Protein AF-A0A2D5H2T3-F1 (afdb_monomer_lite)

Sequence (133 aa):
MSFLDGFFIVIMSIAAIGVLIVLPFYLVACGGIMNYGLVPLQRCFDGITLRTSPQKGDVSLTYHTYRGVLVWVTQEEIAGYTTPQEARTLLKRLLKFNLTWGTLSYGLIFIPLLAIGNYFAQMRSIRIQSESK

Foldseek 3Di:
DDPVVVVVVVVVVVVVVCCVPVVVCCCPVVCVFVCFLVVLLVVLCVVFDFAADEDVQKAWDWAWAWAGAEADIDIDIDTGIGHLVSRLSSLVSRLVSQLPGVCRYPCNPVSNVRSVVSSVVRNVRSVVVNVVD

Secondary structure (DSSP, 8-state):
--HHHHHHHHHHHHHHHHHHHHHHHHHHHTSTTTTTTHHHHHGGGTT---BSS--TT-EEEEEEEEEEEBTEEEEEEEEEEE-HHHHHHHHHHHHHHIIIIITTBTTTTHHHHHHHHHHHHHHHHHHHHHH--

Radius of gyration: 21.97 Å; chains: 1; bounding box: 61×25×64 Å

pLDDT: mean 87.04, std 10.32, range [60.97, 97.56]

Structure (mmCIF, N/CA/C/O backbone):
data_AF-A0A2D5H2T3-F1
#
_entry.id   AF-A0A2D5H2T3-F1
#
loop_
_atom_site.group_PDB
_atom_site.id
_atom_site.type_symbol
_atom_site.label_atom_id
_atom_site.label_alt_id
_atom_site.label_comp_id
_atom_site.label_asym_id
_atom_site.label_entity_id
_atom_site.label_seq_id
_atom_site.pdbx_PDB_ins_code
_atom_site.Cartn_x
_atom_site.Cartn_y
_atom_site.Cartn_z
_atom_site.occupancy
_atom_site.B_iso_or_equiv
_atom_site.auth_seq_id
_atom_site.auth_comp_id
_atom_site.auth_asym_id
_atom_site.auth_atom_id
_atom_site.pdbx_PDB_model_num
ATOM 1 N N . MET A 1 1 ? 40.870 2.842 -37.122 1.00 60.97 1 MET A N 1
ATOM 2 C CA . MET A 1 1 ? 39.521 2.338 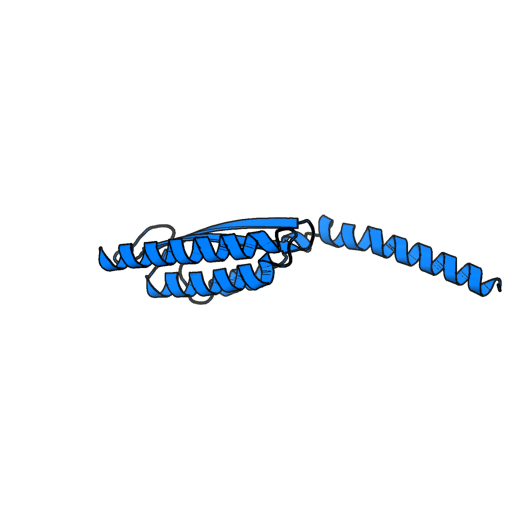-36.800 1.00 60.97 1 MET A CA 1
ATOM 3 C C . MET A 1 1 ? 39.060 1.523 -37.990 1.00 60.97 1 MET A C 1
ATOM 5 O O . MET A 1 1 ? 39.121 2.039 -39.102 1.00 60.97 1 MET A O 1
ATOM 9 N N . SER A 1 2 ? 38.768 0.239 -37.799 1.00 84.62 2 SER A N 1
ATOM 10 C CA . SER A 1 2 ? 38.405 -0.659 -38.895 1.00 84.62 2 SER A CA 1
ATOM 11 C C . SER A 1 2 ? 36.979 -0.366 -39.382 1.00 84.62 2 SER A C 1
ATOM 13 O O . SER A 1 2 ? 36.156 0.165 -38.635 1.00 84.62 2 SER A O 1
ATOM 15 N N . PHE A 1 3 ? 36.668 -0.710 -40.634 1.00 83.25 3 PHE A N 1
ATOM 16 C CA . PHE A 1 3 ? 35.303 -0.610 -41.169 1.00 83.25 3 PHE A CA 1
ATOM 17 C C . PHE A 1 3 ? 34.291 -1.396 -40.314 1.00 83.25 3 PHE A C 1
ATOM 19 O O . PHE A 1 3 ? 33.169 -0.939 -40.098 1.00 83.25 3 PHE A O 1
ATOM 26 N N . LEU A 1 4 ? 34.717 -2.540 -39.767 1.00 82.88 4 LEU A N 1
ATOM 27 C CA . LEU A 1 4 ? 33.908 -3.369 -38.875 1.00 82.88 4 LEU A CA 1
ATOM 28 C C . LEU A 1 4 ? 33.622 -2.665 -37.543 1.00 82.88 4 LEU A C 1
ATOM 30 O O . LEU A 1 4 ? 32.508 -2.780 -37.041 1.00 82.88 4 LEU A O 1
ATOM 34 N N . ASP A 1 5 ? 34.569 -1.879 -37.019 1.00 83.44 5 ASP A N 1
ATOM 35 C CA . ASP A 1 5 ? 34.386 -1.112 -35.778 1.00 83.44 5 ASP A CA 1
ATOM 36 C C . ASP A 1 5 ? 33.333 -0.012 -35.975 1.00 83.44 5 ASP A C 1
ATOM 38 O O . ASP A 1 5 ? 32.443 0.169 -35.146 1.00 83.44 5 ASP A O 1
ATOM 42 N N . GLY A 1 6 ? 33.403 0.701 -37.106 1.00 86.81 6 GLY A N 1
ATOM 43 C CA . GLY A 1 6 ? 32.426 1.733 -37.460 1.00 86.81 6 GLY A CA 1
ATOM 44 C C . GLY A 1 6 ? 31.023 1.160 -37.663 1.00 86.81 6 GLY A C 1
ATOM 45 O O . GLY A 1 6 ? 30.048 1.711 -37.153 1.00 86.81 6 GLY A O 1
ATOM 46 N N . PHE A 1 7 ? 30.923 0.015 -38.343 1.00 88.75 7 PHE A N 1
ATOM 47 C CA . PHE A 1 7 ? 29.660 -0.695 -38.542 1.00 88.75 7 PHE A CA 1
ATOM 48 C C . PHE A 1 7 ? 29.045 -1.171 -37.216 1.00 88.75 7 PHE A C 1
ATOM 50 O O . PHE A 1 7 ? 27.853 -0.968 -36.979 1.00 88.75 7 PHE A O 1
ATOM 57 N N . PHE A 1 8 ? 29.860 -1.727 -36.314 1.00 89.81 8 PHE A N 1
ATOM 58 C CA . PHE A 1 8 ? 29.413 -2.1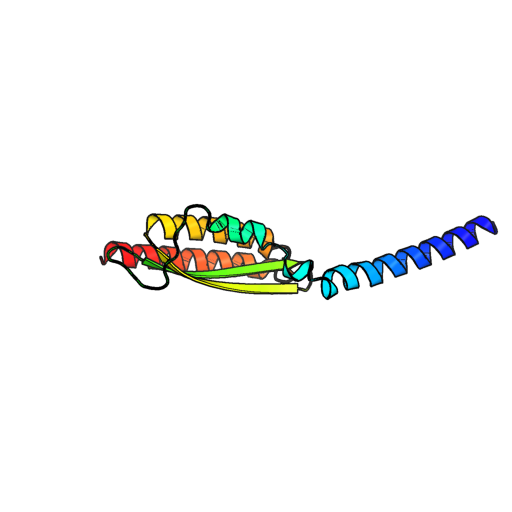45 -34.984 1.00 89.81 8 PHE A CA 1
ATOM 59 C C . PHE A 1 8 ? 28.885 -0.978 -34.149 1.00 89.81 8 PHE A C 1
ATOM 61 O O . PHE A 1 8 ? 27.839 -1.102 -33.513 1.00 89.81 8 PHE A O 1
ATOM 68 N N . ILE A 1 9 ? 29.572 0.167 -34.168 1.00 90.75 9 ILE A N 1
ATOM 69 C CA . ILE A 1 9 ? 29.147 1.359 -33.424 1.00 90.75 9 ILE A CA 1
ATOM 70 C C . ILE A 1 9 ? 27.776 1.835 -33.904 1.00 90.75 9 ILE A C 1
ATOM 72 O O . ILE A 1 9 ? 26.906 2.088 -33.075 1.00 90.75 9 ILE A O 1
ATOM 76 N N . VAL A 1 10 ? 27.547 1.892 -35.219 1.00 90.50 10 VAL A N 1
ATOM 77 C CA . VAL A 1 10 ? 26.256 2.319 -35.782 1.00 90.50 10 VAL A CA 1
ATOM 78 C C . VAL A 1 10 ? 25.123 1.386 -35.349 1.00 90.50 10 VAL A C 1
ATOM 80 O O . VAL A 1 10 ? 24.083 1.867 -34.897 1.00 90.50 10 VAL A O 1
ATOM 83 N N . ILE A 1 11 ? 25.326 0.065 -35.411 1.00 91.81 11 ILE A N 1
ATOM 84 C CA . ILE A 1 11 ? 24.326 -0.912 -34.948 1.00 91.81 11 ILE A CA 1
ATOM 85 C C . ILE A 1 11 ? 24.029 -0.725 -33.458 1.00 91.81 11 ILE A C 1
ATOM 87 O O . ILE A 1 11 ? 22.862 -0.667 -33.068 1.00 91.81 11 ILE A O 1
ATOM 91 N N . MET A 1 12 ? 25.062 -0.583 -32.625 1.00 91.06 12 MET A N 1
ATOM 92 C CA . MET A 1 12 ? 24.892 -0.401 -31.182 1.00 91.06 12 MET A CA 1
ATOM 93 C C . MET A 1 12 ? 24.208 0.925 -30.840 1.00 91.06 12 MET A C 1
ATOM 95 O O . MET A 1 12 ? 23.386 0.960 -29.927 1.00 91.06 12 MET A O 1
ATOM 99 N N . SER A 1 13 ? 24.479 2.004 -31.579 1.00 89.19 13 SER A N 1
ATOM 100 C CA . SER A 1 13 ? 23.787 3.287 -31.410 1.00 89.19 13 SER A CA 1
ATOM 101 C C . SER A 1 13 ? 22.303 3.189 -31.766 1.00 89.19 13 SER A C 1
ATOM 103 O O . SER A 1 13 ? 21.467 3.668 -31.004 1.00 89.19 13 SER A O 1
ATOM 105 N N . ILE A 1 14 ? 21.954 2.525 -32.872 1.00 90.12 14 ILE A N 1
ATOM 106 C CA . ILE A 1 14 ? 20.551 2.312 -33.266 1.00 90.12 14 ILE A CA 1
ATOM 107 C C . ILE A 1 14 ? 19.833 1.433 -32.238 1.00 90.12 14 ILE A C 1
ATOM 109 O O . ILE A 1 14 ? 18.724 1.762 -31.822 1.00 90.12 14 ILE A O 1
ATOM 113 N N . ALA A 1 15 ? 20.472 0.355 -31.777 1.00 86.62 15 ALA A N 1
ATOM 114 C CA . ALA A 1 15 ? 19.921 -0.509 -30.737 1.00 86.62 15 ALA A CA 1
ATOM 115 C C . ALA A 1 15 ? 19.718 0.249 -29.415 1.00 86.62 15 ALA A C 1
ATOM 117 O O . ALA A 1 15 ? 18.660 0.132 -28.801 1.00 86.62 15 ALA A O 1
ATOM 118 N N . ALA A 1 16 ? 20.684 1.074 -29.002 1.00 86.81 16 ALA A N 1
ATOM 119 C CA . ALA A 1 16 ? 20.580 1.892 -27.797 1.00 86.81 16 ALA A CA 1
ATOM 120 C C . ALA A 1 16 ? 19.430 2.904 -27.888 1.00 86.81 16 ALA A C 1
ATOM 122 O O . ALA A 1 16 ? 18.642 3.008 -26.953 1.00 86.81 16 ALA A O 1
ATOM 123 N N . ILE A 1 17 ? 19.281 3.601 -29.020 1.00 85.19 17 ILE A N 1
ATOM 124 C CA . ILE A 1 17 ? 18.160 4.525 -29.262 1.00 85.19 17 ILE A CA 1
ATOM 125 C C . ILE A 1 17 ? 16.830 3.763 -29.270 1.00 85.19 17 ILE A C 1
ATOM 127 O O . ILE A 1 17 ? 15.865 4.199 -28.644 1.00 85.19 17 ILE A O 1
ATOM 131 N N . GLY A 1 18 ? 16.788 2.599 -29.924 1.00 81.19 18 GLY A N 1
ATOM 132 C CA . GLY A 1 18 ? 15.627 1.715 -29.935 1.00 81.19 18 GLY A CA 1
ATOM 133 C C . GLY A 1 18 ? 15.207 1.321 -28.523 1.00 81.19 18 GLY A C 1
ATOM 134 O O . GLY A 1 18 ? 14.053 1.502 -28.162 1.00 81.19 18 GLY A O 1
ATOM 135 N N . VAL A 1 19 ? 16.139 0.881 -27.678 1.00 82.25 19 VAL A N 1
ATOM 136 C CA . VAL A 1 19 ? 15.855 0.569 -26.270 1.00 82.25 19 VAL A CA 1
ATOM 137 C C . VAL A 1 19 ? 15.403 1.817 -25.510 1.00 82.25 19 VAL A C 1
ATOM 139 O O . VAL A 1 19 ? 14.398 1.764 -24.811 1.00 82.25 19 VAL A O 1
ATOM 142 N N . LEU A 1 20 ? 16.079 2.953 -25.677 1.00 81.44 20 LEU A N 1
ATOM 143 C CA . LEU A 1 20 ? 15.760 4.195 -24.966 1.00 81.44 20 LEU A CA 1
ATOM 144 C C . LEU A 1 20 ? 14.411 4.810 -25.352 1.00 81.44 20 LEU A C 1
ATOM 146 O O . LEU A 1 20 ? 13.890 5.603 -24.578 1.00 81.44 20 LEU A O 1
ATOM 150 N N . ILE A 1 21 ? 13.835 4.466 -26.505 1.00 79.12 21 ILE A N 1
ATOM 151 C CA . ILE A 1 21 ? 12.537 4.996 -26.956 1.00 79.12 21 ILE A CA 1
ATOM 152 C C . ILE A 1 21 ? 11.438 3.938 -26.842 1.00 79.12 21 ILE A C 1
ATOM 154 O O . ILE A 1 21 ? 10.371 4.208 -26.291 1.00 79.12 21 ILE A O 1
ATOM 158 N N . VAL A 1 22 ? 11.696 2.717 -27.313 1.00 76.19 22 VAL A N 1
ATOM 159 C CA . VAL A 1 22 ? 10.716 1.625 -27.320 1.00 76.19 22 VAL A CA 1
ATOM 160 C C . VAL A 1 22 ? 10.457 1.116 -25.909 1.00 76.19 22 VAL A C 1
ATOM 162 O O . VAL A 1 22 ? 9.307 0.825 -25.595 1.00 76.19 22 VAL A O 1
ATOM 165 N N . LEU A 1 23 ? 11.466 1.045 -25.031 1.00 70.56 23 LEU A N 1
ATOM 166 C CA . LEU A 1 23 ? 11.261 0.569 -23.660 1.00 70.56 23 LEU A CA 1
ATOM 167 C C . LEU A 1 23 ? 10.385 1.539 -22.847 1.00 70.56 23 LEU A C 1
ATOM 169 O O . LEU A 1 23 ? 9.393 1.071 -22.289 1.00 70.56 23 LEU A O 1
ATOM 173 N N . PRO A 1 24 ? 10.638 2.867 -22.805 1.00 69.62 24 PRO A N 1
ATOM 174 C CA . PRO A 1 24 ? 9.721 3.789 -22.137 1.00 69.62 24 PRO A CA 1
ATOM 175 C C . PRO A 1 24 ? 8.346 3.820 -22.797 1.00 69.62 24 PRO A C 1
ATOM 177 O O . PRO A 1 24 ? 7.343 3.817 -22.088 1.00 69.62 24 PRO A O 1
ATOM 180 N N . PHE A 1 25 ? 8.281 3.792 -24.133 1.00 73.31 25 PHE A N 1
ATOM 181 C CA . PHE A 1 25 ? 7.005 3.763 -24.841 1.00 73.31 25 PHE A CA 1
ATOM 182 C C . PHE A 1 25 ? 6.197 2.513 -24.489 1.00 73.31 25 PHE A C 1
ATOM 184 O O . PHE A 1 25 ? 5.031 2.637 -24.155 1.00 73.31 25 PHE A O 1
ATOM 191 N N . TYR A 1 26 ? 6.799 1.324 -24.476 1.00 69.75 26 TYR A N 1
ATOM 192 C CA . TYR A 1 26 ? 6.133 0.086 -24.071 1.00 69.75 26 TYR A CA 1
ATOM 193 C C . TYR A 1 26 ? 5.687 0.128 -22.602 1.00 69.75 26 TYR A C 1
ATOM 195 O O . TYR A 1 26 ? 4.545 -0.202 -22.285 1.00 69.75 26 TYR A O 1
ATOM 203 N N . LEU A 1 27 ? 6.558 0.587 -21.698 1.00 67.31 27 LEU A N 1
ATOM 204 C CA . LEU A 1 27 ? 6.250 0.697 -20.269 1.00 67.31 27 LEU A CA 1
ATOM 205 C C . LEU A 1 27 ? 5.079 1.657 -19.989 1.00 67.31 27 LEU A C 1
ATOM 207 O O . LEU A 1 27 ? 4.273 1.387 -19.092 1.00 67.31 27 LEU A O 1
ATOM 211 N N . VAL A 1 28 ? 4.969 2.741 -20.763 1.00 67.44 28 VAL A N 1
ATOM 212 C CA . VAL A 1 28 ? 3.900 3.747 -20.661 1.00 67.44 28 VAL A CA 1
ATOM 213 C C . VAL A 1 28 ? 2.637 3.315 -21.420 1.00 67.44 28 VAL A C 1
ATOM 215 O O . VAL A 1 28 ? 1.560 3.272 -20.833 1.00 67.44 28 VAL A O 1
ATOM 218 N N . ALA A 1 29 ? 2.748 2.960 -22.702 1.00 63.28 29 ALA A N 1
ATOM 219 C CA . ALA A 1 29 ? 1.622 2.697 -23.602 1.00 63.28 29 ALA A CA 1
ATOM 220 C C . ALA A 1 29 ? 0.940 1.344 -23.359 1.00 63.28 29 ALA A C 1
ATOM 222 O O . ALA A 1 29 ? -0.271 1.236 -23.528 1.00 63.28 29 ALA A O 1
ATOM 223 N N . CYS A 1 30 ? 1.672 0.315 -22.918 1.00 63.03 30 CYS A N 1
ATOM 224 C CA . CYS A 1 30 ? 1.084 -0.990 -22.594 1.00 63.03 30 CYS A CA 1
ATOM 225 C C . CYS A 1 30 ? 0.626 -1.098 -21.127 1.00 63.03 30 CYS A C 1
ATOM 227 O O . CYS A 1 30 ? 0.321 -2.192 -20.656 1.00 63.03 30 CYS A O 1
ATOM 229 N N . GLY A 1 31 ? 0.587 0.013 -20.377 1.00 61.06 31 GLY A N 1
ATOM 230 C CA . GLY A 1 31 ? 0.054 0.052 -19.009 1.00 61.06 31 GLY A CA 1
ATOM 231 C C . GLY A 1 31 ? 0.902 -0.686 -17.964 1.00 61.06 31 GLY A C 1
ATOM 232 O O . GLY A 1 31 ? 0.461 -0.857 -16.827 1.00 61.06 31 GLY A O 1
ATOM 233 N N . GLY A 1 32 ? 2.125 -1.107 -18.306 1.00 66.31 32 GLY A N 1
ATOM 234 C CA . GLY A 1 32 ? 3.032 -1.800 -17.383 1.00 66.31 32 GLY A CA 1
ATOM 235 C C . GLY A 1 32 ? 3.333 -0.969 -16.132 1.00 66.31 32 GLY A C 1
ATOM 236 O O . GLY A 1 32 ? 3.293 -1.485 -15.016 1.00 66.31 32 GLY A O 1
ATOM 237 N N . ILE A 1 33 ? 3.525 0.342 -16.307 1.00 66.44 33 ILE A N 1
ATOM 238 C CA . ILE A 1 33 ? 3.692 1.303 -15.207 1.00 66.44 33 ILE A CA 1
ATOM 239 C C . ILE A 1 33 ? 2.401 1.460 -14.388 1.00 66.44 33 ILE A C 1
ATOM 241 O O . ILE A 1 33 ? 2.453 1.517 -13.161 1.00 66.44 33 ILE A O 1
ATOM 245 N N . MET A 1 34 ? 1.232 1.465 -15.038 1.00 67.88 34 MET A N 1
ATOM 246 C CA . MET A 1 34 ? -0.064 1.607 -14.361 1.00 67.88 34 MET A CA 1
ATOM 247 C C . MET A 1 34 ? -0.445 0.392 -13.513 1.00 67.88 34 MET A C 1
ATOM 249 O O . MET A 1 34 ? -1.203 0.528 -12.554 1.00 67.88 34 MET A O 1
ATOM 253 N N . ASN A 1 35 ? 0.085 -0.789 -13.829 1.00 73.69 35 ASN A N 1
ATOM 254 C CA . ASN A 1 35 ? -0.155 -2.020 -13.075 1.00 73.69 35 ASN A CA 1
ATOM 255 C C . ASN A 1 35 ? 0.911 -2.284 -11.999 1.00 73.69 35 ASN A C 1
ATOM 257 O O . ASN A 1 35 ? 0.790 -3.223 -11.208 1.00 73.69 35 ASN A O 1
ATOM 261 N N . TYR A 1 36 ? 1.942 -1.440 -11.929 1.00 81.00 36 TYR A N 1
ATOM 262 C CA . TYR A 1 36 ? 3.035 -1.597 -10.983 1.00 81.00 36 TYR A CA 1
ATOM 263 C C . TYR A 1 36 ? 2.538 -1.523 -9.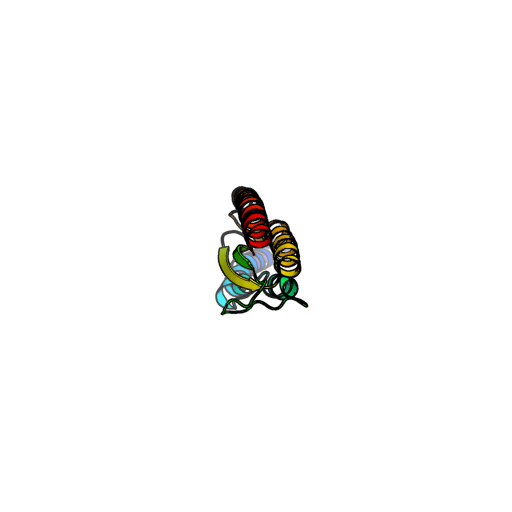533 1.00 81.00 36 TYR A C 1
ATOM 265 O O . TYR A 1 36 ? 1.825 -0.596 -9.140 1.00 81.00 36 TYR A O 1
ATOM 273 N N . GLY A 1 37 ? 2.886 -2.529 -8.731 1.00 84.19 37 GLY A N 1
ATOM 274 C CA . GLY A 1 37 ? 2.462 -2.621 -7.335 1.00 84.19 37 GLY A CA 1
ATOM 275 C C . GLY A 1 37 ? 1.005 -3.053 -7.107 1.00 84.19 37 GLY A C 1
ATOM 276 O O . GLY A 1 37 ? 0.630 -3.207 -5.950 1.00 84.19 37 GLY A O 1
ATOM 277 N N . LEU A 1 38 ? 0.194 -3.329 -8.142 1.00 88.38 38 LEU A N 1
ATOM 278 C CA . LEU A 1 38 ? -1.199 -3.776 -7.947 1.00 88.38 38 LEU A CA 1
ATOM 279 C C . LEU A 1 38 ? -1.310 -5.104 -7.202 1.00 88.38 38 LEU A C 1
ATOM 281 O O . LEU A 1 38 ? -2.037 -5.202 -6.221 1.00 88.38 38 LEU A O 1
ATOM 285 N N . VAL A 1 39 ? -0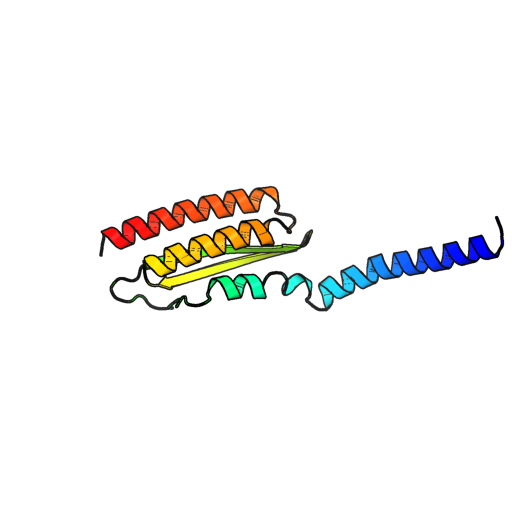.576 -6.127 -7.643 1.00 91.19 39 VAL A N 1
ATOM 286 C CA . VAL A 1 39 ? -0.634 -7.455 -7.013 1.00 91.19 39 VAL A CA 1
ATOM 287 C C . VAL A 1 39 ? -0.175 -7.399 -5.543 1.00 91.19 39 VAL A C 1
ATOM 289 O O . VAL A 1 39 ? -0.876 -7.923 -4.678 1.00 91.19 39 VAL A O 1
ATOM 292 N N . PRO A 1 40 ? 0.952 -6.742 -5.196 1.00 92.00 40 PRO A N 1
ATOM 293 C CA . PRO A 1 40 ? 1.320 -6.530 -3.796 1.00 92.00 40 PRO A CA 1
ATOM 294 C C . PRO A 1 40 ? 0.292 -5.724 -2.984 1.00 92.00 40 PRO A C 1
ATOM 296 O O . PRO A 1 40 ? 0.115 -6.015 -1.800 1.00 92.00 40 PRO A O 1
ATOM 299 N N . LEU A 1 41 ? -0.387 -4.743 -3.591 1.00 93.75 41 LEU A N 1
ATOM 300 C CA . LEU A 1 41 ? -1.460 -3.993 -2.934 1.00 93.75 41 LEU A CA 1
ATOM 301 C C . LEU A 1 41 ? -2.649 -4.905 -2.621 1.00 93.75 41 LEU A C 1
ATOM 303 O O . LEU A 1 41 ? -3.098 -4.943 -1.480 1.00 93.75 41 LEU A O 1
ATOM 307 N N . GLN A 1 42 ? -3.100 -5.705 -3.588 1.00 94.12 42 GLN A N 1
ATOM 308 C CA . GLN A 1 42 ? -4.186 -6.672 -3.403 1.00 94.12 42 GLN A CA 1
ATOM 309 C C . GLN A 1 42 ? -3.879 -7.657 -2.268 1.00 94.12 42 GLN A C 1
ATOM 311 O O . GLN A 1 42 ? -4.718 -7.861 -1.396 1.00 94.12 42 GLN A O 1
ATOM 316 N N . ARG A 1 43 ? -2.637 -8.154 -2.187 1.00 95.25 43 ARG A N 1
ATOM 317 C CA . ARG A 1 43 ? -2.184 -9.040 -1.097 1.00 95.25 43 ARG A CA 1
ATOM 318 C C . ARG A 1 43 ? -2.270 -8.417 0.298 1.00 95.25 43 ARG A C 1
ATOM 320 O O . ARG A 1 43 ? -2.275 -9.129 1.301 1.00 95.25 43 ARG A O 1
ATOM 327 N N . CYS A 1 44 ? -2.332 -7.089 0.415 1.00 96.50 44 CYS A N 1
ATOM 328 C CA . CYS A 1 44 ? -2.529 -6.451 1.717 1.00 96.50 44 CYS A CA 1
ATOM 329 C C . CYS A 1 44 ? -3.899 -6.802 2.319 1.00 96.50 44 CYS A C 1
ATOM 3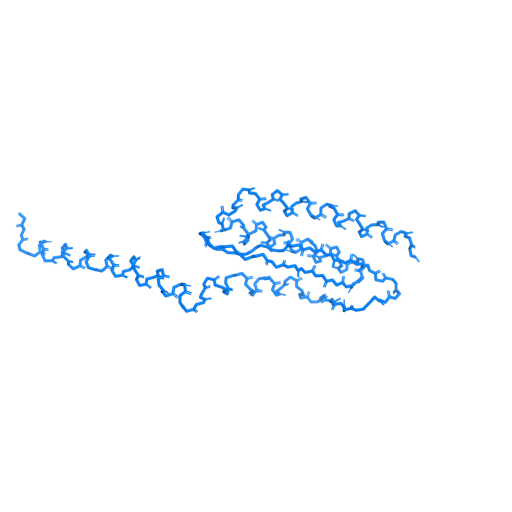31 O O . CYS A 1 44 ? -4.012 -6.889 3.545 1.00 96.50 44 CYS A O 1
ATOM 333 N N . PHE A 1 45 ? -4.892 -7.070 1.468 1.00 96.69 45 PHE A N 1
ATOM 334 C CA . PHE A 1 45 ? -6.265 -7.404 1.841 1.00 96.69 45 PHE A CA 1
ATOM 335 C C . PHE A 1 45 ? -6.492 -8.903 2.074 1.00 96.69 45 PHE A C 1
ATOM 337 O O . PHE A 1 45 ? -7.588 -9.289 2.467 1.00 96.69 45 PHE A O 1
ATOM 344 N N . ASP A 1 46 ? -5.476 -9.753 1.895 1.00 96.31 46 ASP A N 1
ATOM 345 C CA . ASP A 1 46 ? -5.620 -11.201 2.071 1.00 96.31 46 ASP A CA 1
ATOM 346 C C . ASP A 1 46 ? -6.109 -11.541 3.489 1.00 96.31 46 ASP A C 1
ATOM 348 O O . ASP A 1 46 ? -5.428 -11.269 4.488 1.00 96.31 46 ASP A O 1
ATOM 352 N N . GLY A 1 47 ? -7.301 -12.139 3.574 1.00 95.00 47 GLY A N 1
ATOM 353 C CA . GLY A 1 47 ? -7.954 -12.485 4.839 1.00 95.00 47 GLY A CA 1
ATOM 354 C C . GLY A 1 47 ? -8.532 -11.294 5.612 1.00 95.00 47 GLY A C 1
ATOM 355 O O . GLY A 1 47 ? -8.730 -11.416 6.817 1.00 95.00 47 GLY A O 1
ATOM 356 N N . ILE A 1 48 ? -8.765 -10.151 4.957 1.00 95.62 48 ILE A N 1
ATOM 357 C CA . ILE A 1 48 ? -9.347 -8.944 5.557 1.00 95.62 48 ILE A CA 1
ATOM 358 C C . ILE A 1 48 ? -10.624 -8.573 4.812 1.00 95.62 48 ILE A C 1
ATOM 360 O O . ILE A 1 48 ? -10.608 -8.375 3.597 1.00 95.62 48 ILE A O 1
ATOM 364 N N . THR A 1 49 ? -11.726 -8.418 5.544 1.00 94.62 49 THR A N 1
ATOM 365 C CA . THR A 1 49 ? -12.996 -7.984 4.946 1.00 94.62 49 THR A CA 1
ATOM 366 C C . THR A 1 49 ? -13.202 -6.489 5.162 1.00 94.62 49 THR A C 1
ATOM 368 O O . THR A 1 49 ? -13.494 -6.056 6.279 1.00 94.62 49 THR A O 1
ATOM 371 N N . LEU A 1 50 ? -13.083 -5.698 4.089 1.00 94.44 50 LEU A N 1
ATOM 372 C CA . LEU A 1 50 ? -13.467 -4.285 4.086 1.00 94.44 50 LEU A CA 1
ATOM 373 C C . LEU A 1 50 ? -14.932 -4.142 3.670 1.00 94.44 50 LEU A C 1
ATOM 375 O O . LEU A 1 50 ? -15.325 -4.569 2.587 1.00 94.44 50 LEU A O 1
ATOM 379 N N . ARG A 1 51 ? -15.743 -3.534 4.530 1.00 93.69 51 ARG A N 1
ATOM 380 C CA . ARG A 1 51 ? -17.183 -3.355 4.321 1.00 93.69 51 ARG A CA 1
ATOM 381 C C . ARG A 1 51 ? -17.478 -1.917 3.920 1.00 93.69 51 ARG A C 1
ATOM 383 O O . ARG A 1 51 ? -16.839 -0.990 4.411 1.00 93.69 51 ARG A O 1
ATOM 390 N N . THR A 1 52 ? -18.492 -1.728 3.081 1.00 93.56 52 THR A N 1
ATOM 391 C CA . THR A 1 52 ? -18.976 -0.396 2.675 1.00 93.56 52 THR A CA 1
ATOM 392 C C . THR A 1 52 ? -19.903 0.232 3.718 1.00 93.56 52 THR A C 1
ATOM 394 O O . THR A 1 52 ? -20.071 1.445 3.746 1.00 93.56 52 THR A O 1
ATOM 397 N N . SER A 1 53 ? -20.495 -0.577 4.600 1.00 93.94 53 SER A N 1
ATOM 398 C CA . SER A 1 53 ? -21.392 -0.112 5.662 1.00 93.94 53 SER A CA 1
ATOM 399 C C . SER A 1 53 ? -20.924 -0.616 7.030 1.00 93.94 53 SER A C 1
ATOM 401 O O . SER A 1 53 ? -20.479 -1.765 7.123 1.00 93.94 53 SER A O 1
ATOM 403 N N . PRO A 1 54 ? -21.024 0.209 8.087 1.00 92.81 54 PRO A N 1
ATOM 404 C CA . PRO A 1 54 ? -20.542 -0.150 9.414 1.00 92.81 54 PRO A CA 1
ATOM 405 C C . PRO A 1 54 ? -21.432 -1.208 10.071 1.00 92.81 54 PRO A C 1
ATOM 407 O O . PRO A 1 54 ? -22.658 -1.099 10.051 1.00 92.81 54 PRO A O 1
ATOM 410 N N . GLN A 1 55 ? -20.821 -2.192 10.732 1.00 93.38 55 GLN A N 1
ATOM 411 C CA . GLN A 1 55 ? -21.505 -3.087 11.663 1.00 93.38 55 GLN A CA 1
ATOM 412 C C . GLN A 1 55 ? -21.135 -2.796 13.121 1.00 93.38 55 GLN A C 1
ATOM 414 O O . GLN A 1 55 ? -20.236 -2.006 13.441 1.00 93.38 55 GLN A O 1
ATOM 419 N N . LYS A 1 56 ? -21.878 -3.413 14.047 1.00 91.31 56 LYS A N 1
ATOM 420 C CA . LYS A 1 56 ? -21.608 -3.289 15.482 1.00 91.31 56 LYS A CA 1
ATOM 421 C C . LYS A 1 56 ? -20.199 -3.813 15.779 1.00 91.31 56 LYS A C 1
ATOM 423 O O . LYS A 1 56 ? -19.875 -4.938 15.425 1.00 91.31 56 LYS A O 1
ATOM 428 N N . GLY A 1 57 ? -19.386 -2.991 16.440 1.00 90.69 57 GLY A N 1
ATOM 429 C CA . GLY A 1 57 ? -17.988 -3.308 16.752 1.00 90.69 57 GLY A CA 1
ATOM 430 C C . GLY A 1 57 ? -16.969 -2.956 15.659 1.00 90.69 57 GLY A C 1
ATOM 431 O O . GLY A 1 57 ? -15.776 -2.967 15.951 1.00 90.69 57 GLY A O 1
ATOM 432 N N . ASP A 1 58 ? -17.395 -2.576 14.449 1.00 95.69 58 ASP A N 1
ATOM 433 C CA . ASP A 1 58 ? -16.461 -2.172 13.388 1.00 95.69 58 ASP A CA 1
ATOM 434 C C . ASP A 1 58 ? -15.813 -0.813 13.676 1.00 95.69 58 ASP A C 1
ATOM 436 O O . ASP A 1 58 ? -16.370 0.032 14.375 1.00 95.69 58 ASP A O 1
ATOM 440 N N . VAL A 1 59 ? -14.666 -0.548 13.070 1.00 96.12 59 VAL A N 1
ATOM 441 C CA . VAL A 1 59 ? -14.020 0.766 13.039 1.00 96.12 59 VAL A CA 1
ATOM 442 C C . VAL A 1 59 ? -13.917 1.255 11.602 1.00 96.12 59 VAL A C 1
ATOM 444 O O . VAL A 1 59 ? -13.785 0.462 10.670 1.00 96.12 59 VAL A O 1
ATOM 447 N N . SER A 1 60 ? -13.967 2.571 11.429 1.00 96.31 60 SER A N 1
ATOM 448 C CA . SER A 1 60 ? -13.704 3.224 10.152 1.00 96.31 60 SER A CA 1
ATOM 449 C C . SER A 1 60 ? -12.201 3.280 9.903 1.00 96.31 60 SER A C 1
ATOM 451 O O . SER A 1 60 ? -11.428 3.751 10.747 1.00 96.31 60 SER A O 1
ATOM 453 N N . LEU A 1 61 ? -11.796 2.837 8.720 1.00 95.88 61 LEU A N 1
ATOM 454 C CA . LEU A 1 61 ? -10.442 2.911 8.204 1.00 95.88 61 LEU A CA 1
ATOM 455 C C . LEU A 1 61 ? -10.430 3.791 6.956 1.00 95.88 61 LEU A C 1
ATOM 457 O O . LEU A 1 61 ? -11.170 3.510 6.022 1.00 95.88 61 LEU A O 1
ATOM 461 N N . THR A 1 62 ? -9.544 4.785 6.926 1.00 96.12 62 THR A N 1
ATOM 462 C CA . THR A 1 62 ? -9.195 5.533 5.713 1.00 96.12 62 THR A CA 1
ATOM 463 C C . THR A 1 62 ? -7.677 5.633 5.639 1.00 96.12 62 THR A C 1
ATOM 465 O O . THR A 1 62 ? -7.031 6.014 6.617 1.00 96.12 62 THR A O 1
ATOM 468 N N . TYR A 1 63 ? -7.082 5.232 4.519 1.00 96.12 63 TYR A N 1
ATOM 469 C CA . TYR A 1 63 ? -5.634 5.251 4.339 1.00 96.12 63 TYR A CA 1
ATOM 470 C C . TYR A 1 63 ? -5.253 5.443 2.873 1.00 96.12 63 TYR A C 1
ATOM 472 O O . TYR A 1 63 ? -5.799 4.783 1.995 1.00 96.12 63 TYR A O 1
ATOM 480 N N . HIS A 1 64 ? -4.277 6.309 2.608 1.00 94.38 64 HIS A N 1
ATOM 481 C CA . HIS A 1 64 ? -3.780 6.536 1.252 1.00 94.38 64 HIS A CA 1
ATOM 482 C C . HIS A 1 64 ? -2.583 5.641 0.946 1.00 94.38 64 HIS A C 1
ATOM 484 O O . HIS A 1 64 ? -1.613 5.572 1.710 1.00 94.38 64 HIS A O 1
ATOM 490 N N . THR A 1 65 ? -2.645 4.982 -0.203 1.00 92.69 65 THR A N 1
ATOM 491 C CA . THR A 1 65 ? -1.557 4.182 -0.753 1.00 92.69 65 THR A CA 1
ATOM 492 C C . THR A 1 65 ? -0.926 4.884 -1.940 1.00 92.69 65 THR A C 1
ATOM 494 O O . THR A 1 65 ? -1.587 5.629 -2.662 1.00 92.69 65 THR A O 1
ATOM 497 N N . TYR A 1 66 ? 0.370 4.659 -2.116 1.00 89.31 66 TYR A N 1
ATOM 498 C CA . TYR A 1 66 ? 1.164 5.262 -3.175 1.00 89.31 66 TYR A CA 1
ATOM 499 C C . TYR A 1 66 ? 1.921 4.159 -3.900 1.00 89.31 66 TYR A C 1
ATOM 501 O O . TYR A 1 66 ? 2.627 3.366 -3.272 1.00 89.31 66 TYR A O 1
ATOM 509 N N . ARG A 1 67 ? 1.787 4.109 -5.223 1.00 87.12 67 ARG A N 1
ATOM 510 C CA . ARG A 1 67 ? 2.501 3.158 -6.080 1.00 87.12 67 ARG A CA 1
ATOM 511 C C . ARG A 1 67 ? 2.953 3.834 -7.358 1.00 87.12 67 ARG A C 1
ATOM 513 O O . ARG A 1 67 ? 2.256 4.694 -7.883 1.00 87.12 67 ARG A O 1
ATOM 520 N N . GLY A 1 68 ? 4.108 3.447 -7.870 1.00 79.06 68 GLY A N 1
ATOM 521 C CA . GLY A 1 68 ? 4.626 4.035 -9.094 1.00 79.06 68 GLY A CA 1
ATOM 522 C C . GLY A 1 68 ? 6.098 3.732 -9.301 1.00 79.06 68 GLY A C 1
ATOM 523 O O . GLY A 1 68 ? 6.727 3.080 -8.470 1.00 79.06 68 GLY A O 1
ATOM 524 N N . VAL A 1 69 ? 6.631 4.193 -10.425 1.00 77.50 69 VAL A N 1
ATOM 525 C CA . VAL A 1 69 ? 8.025 3.982 -10.813 1.00 77.50 69 VAL A CA 1
ATOM 526 C C . VAL A 1 69 ? 8.537 5.217 -11.540 1.00 77.50 69 VAL A C 1
ATOM 528 O O . VAL A 1 69 ? 7.845 5.764 -12.404 1.00 77.50 69 VAL A O 1
ATOM 531 N N . LEU A 1 70 ? 9.746 5.664 -11.184 1.00 74.69 70 LEU A N 1
ATOM 532 C CA . LEU A 1 70 ? 10.331 6.905 -11.709 1.00 74.69 70 LEU A CA 1
ATOM 533 C C . LEU A 1 70 ? 9.313 8.053 -11.586 1.00 74.69 70 LEU A C 1
ATOM 535 O O . LEU A 1 70 ? 8.691 8.192 -10.543 1.00 74.69 70 LEU A O 1
ATOM 539 N N . VAL A 1 71 ? 9.097 8.846 -12.636 1.00 71.25 71 VAL A N 1
ATOM 540 C CA . VAL A 1 71 ? 8.215 10.030 -12.644 1.00 71.25 71 VAL A CA 1
ATOM 541 C C . VAL A 1 71 ? 6.724 9.739 -12.444 1.00 71.25 71 VAL A C 1
ATOM 543 O O . VAL A 1 71 ? 5.955 10.671 -12.229 1.00 71.25 71 VAL A O 1
ATOM 546 N N . TRP A 1 72 ? 6.295 8.476 -12.503 1.00 75.00 72 TRP A N 1
ATOM 547 C CA . TRP A 1 72 ? 4.888 8.124 -12.353 1.00 75.00 72 TRP A CA 1
ATOM 548 C C . TRP A 1 72 ? 4.553 7.780 -10.905 1.00 75.00 72 TRP A C 1
ATOM 550 O O . TRP A 1 72 ? 5.187 6.910 -10.308 1.00 75.00 72 TRP A O 1
ATOM 560 N N . VAL A 1 73 ? 3.514 8.417 -10.365 1.00 81.38 73 VAL A N 1
ATOM 561 C CA . VAL A 1 73 ? 2.955 8.137 -9.038 1.00 81.38 73 VAL A CA 1
ATOM 562 C C . VAL A 1 73 ? 1.444 8.003 -9.181 1.00 81.38 73 VAL A C 1
ATOM 564 O O . VAL A 1 73 ? 0.786 8.842 -9.788 1.00 81.38 73 VAL A O 1
ATOM 567 N N . THR A 1 74 ? 0.880 6.955 -8.603 1.00 86.06 74 THR A N 1
ATOM 568 C CA . THR A 1 74 ? -0.557 6.755 -8.445 1.00 86.06 74 THR A CA 1
ATOM 569 C C . THR A 1 74 ? -0.870 6.741 -6.959 1.00 86.06 74 THR A C 1
ATOM 571 O O . THR A 1 74 ? -0.278 5.969 -6.202 1.00 86.06 74 THR A O 1
ATOM 574 N N . GLN A 1 75 ? -1.787 7.616 -6.558 1.00 89.31 75 GLN A N 1
ATOM 575 C CA . GLN A 1 75 ? -2.339 7.661 -5.214 1.00 89.31 75 GLN A CA 1
ATOM 576 C C . GLN A 1 75 ? -3.729 7.028 -5.233 1.00 89.31 75 GLN A C 1
ATOM 578 O O . GLN A 1 75 ? -4.550 7.363 -6.084 1.00 89.31 75 GLN A O 1
ATOM 583 N N . GLU A 1 76 ? -3.993 6.140 -4.282 1.00 91.50 76 GLU A N 1
ATOM 584 C CA . GLU A 1 76 ? -5.280 5.462 -4.135 1.00 91.50 76 GLU A CA 1
ATOM 585 C C . GLU A 1 76 ? -5.734 5.528 -2.675 1.00 91.50 76 GLU A C 1
ATOM 587 O O . GLU A 1 76 ? -4.955 5.260 -1.756 1.00 91.50 76 GLU A O 1
ATOM 592 N N . GLU A 1 77 ? -6.986 5.924 -2.450 1.00 95.00 77 GLU A N 1
ATOM 593 C CA . GLU A 1 77 ? -7.596 5.943 -1.123 1.00 95.00 77 GLU A CA 1
ATOM 594 C C . GLU A 1 77 ? -8.275 4.607 -0.830 1.00 95.00 77 GLU A C 1
ATOM 596 O O . GLU A 1 77 ? -9.151 4.159 -1.564 1.00 95.00 77 GLU A O 1
ATOM 601 N N . ILE A 1 78 ? -7.888 3.995 0.284 1.00 95.38 78 ILE A N 1
ATOM 602 C CA . ILE A 1 78 ? -8.525 2.806 0.833 1.00 95.38 78 ILE A CA 1
ATOM 603 C C . ILE A 1 78 ? -9.405 3.247 1.993 1.00 95.38 78 ILE A C 1
ATOM 605 O O . ILE A 1 78 ? -8.890 3.619 3.050 1.00 95.38 78 ILE A O 1
ATOM 609 N N . ALA A 1 79 ? -10.720 3.184 1.802 1.00 95.88 79 ALA A N 1
ATOM 610 C CA . ALA A 1 79 ? -11.707 3.544 2.810 1.00 95.88 79 ALA A CA 1
ATOM 611 C C . ALA A 1 79 ? -12.721 2.413 3.031 1.00 95.88 79 ALA A C 1
ATOM 613 O O . ALA A 1 79 ? -13.176 1.778 2.079 1.00 95.88 79 ALA A O 1
ATOM 614 N N . GLY A 1 80 ? -13.089 2.159 4.286 1.00 96.50 80 GLY A N 1
ATOM 615 C CA . GLY A 1 80 ? -14.124 1.186 4.631 1.00 96.50 80 GLY A CA 1
ATOM 616 C C . GLY A 1 80 ? -14.212 0.882 6.122 1.00 96.50 80 GLY A C 1
ATOM 617 O O . GLY A 1 80 ? -13.540 1.501 6.948 1.00 96.50 80 GLY A O 1
ATOM 618 N N . TYR A 1 81 ? -15.043 -0.098 6.461 1.00 97.12 81 TYR A N 1
ATOM 619 C CA . TYR A 1 81 ? -15.297 -0.534 7.833 1.00 97.12 81 TYR A CA 1
ATOM 620 C C . TYR A 1 81 ? -14.854 -1.979 8.032 1.00 97.12 81 TYR A C 1
ATOM 622 O O . TYR A 1 81 ? -15.059 -2.827 7.163 1.00 97.12 81 TYR A O 1
ATOM 630 N N . THR A 1 82 ? -14.226 -2.272 9.164 1.00 96.88 82 THR A N 1
ATOM 631 C CA . THR A 1 82 ? -13.759 -3.626 9.491 1.00 96.88 82 THR A CA 1
ATOM 632 C C . THR A 1 82 ? -13.532 -3.761 10.998 1.00 96.88 82 THR A C 1
ATOM 634 O O . THR A 1 82 ? -13.640 -2.772 11.727 1.00 96.88 82 THR A O 1
ATOM 637 N N . THR A 1 83 ? -13.205 -4.952 11.495 1.00 96.44 83 THR A N 1
ATOM 638 C CA . THR A 1 83 ? -12.919 -5.131 12.926 1.00 96.44 83 THR A CA 1
ATOM 639 C C . THR A 1 83 ? -11.648 -4.368 13.339 1.00 96.44 83 THR A C 1
ATOM 641 O O . THR A 1 83 ? -10.743 -4.172 12.521 1.00 96.44 83 THR A O 1
ATOM 644 N N . PRO A 1 84 ? -11.497 -3.942 14.609 1.00 96.12 84 PRO A N 1
ATOM 645 C CA . PRO A 1 84 ? -10.292 -3.242 15.063 1.00 96.12 84 PRO A CA 1
ATOM 646 C C . PRO A 1 84 ? -8.992 -4.012 14.780 1.00 96.12 84 PRO A C 1
ATOM 648 O O . PRO A 1 84 ? -7.965 -3.415 14.454 1.00 96.12 84 PRO A O 1
ATOM 651 N N . GLN A 1 85 ? -9.022 -5.339 14.906 1.00 96.12 85 GLN A N 1
ATOM 652 C CA . GLN A 1 85 ? -7.880 -6.221 14.678 1.00 96.12 85 GLN A CA 1
ATOM 653 C C . GLN A 1 85 ? -7.507 -6.277 13.192 1.00 96.12 85 GLN A C 1
ATOM 655 O O . GLN A 1 85 ? -6.329 -6.120 12.850 1.00 96.12 85 GLN A O 1
ATOM 660 N N . GLU A 1 86 ? -8.495 -6.438 12.309 1.00 97.00 86 GLU A N 1
ATOM 661 C CA . GLU A 1 86 ? -8.302 -6.393 10.858 1.00 97.00 86 GLU A CA 1
ATOM 662 C C . GLU A 1 86 ? -7.798 -5.019 10.408 1.00 97.00 86 GLU A C 1
ATOM 664 O O . GLU A 1 86 ? -6.805 -4.948 9.686 1.00 97.00 86 GLU A O 1
ATOM 669 N N . ALA A 1 87 ? -8.380 -3.925 10.910 1.00 96.75 87 ALA A N 1
ATOM 670 C CA . ALA A 1 87 ? -7.978 -2.561 10.561 1.00 96.75 87 ALA A CA 1
ATOM 671 C C . ALA A 1 87 ? -6.506 -2.288 10.907 1.00 96.75 87 ALA A C 1
ATOM 673 O O . ALA A 1 87 ? -5.748 -1.756 10.094 1.00 96.75 87 ALA A O 1
ATOM 674 N N . ARG A 1 88 ? -6.065 -2.701 12.104 1.00 96.94 88 ARG A N 1
ATOM 675 C CA . ARG A 1 88 ? -4.661 -2.577 12.537 1.00 96.94 88 ARG A CA 1
ATOM 676 C C . ARG A 1 88 ? -3.722 -3.415 11.674 1.00 96.94 88 ARG A C 1
ATOM 678 O O . ARG A 1 88 ? -2.607 -2.984 11.379 1.00 96.94 88 ARG A O 1
ATOM 685 N N . THR A 1 89 ? -4.159 -4.611 11.291 1.00 97.56 89 THR A N 1
ATOM 686 C CA . THR A 1 89 ? -3.385 -5.524 10.443 1.00 97.56 89 THR A CA 1
ATOM 687 C C . THR A 1 89 ? -3.239 -4.956 9.038 1.00 97.56 89 THR A C 1
ATOM 689 O O . THR A 1 89 ? -2.121 -4.884 8.524 1.00 97.56 89 THR A O 1
ATOM 692 N N . LEU A 1 90 ? -4.337 -4.472 8.455 1.00 97.25 90 LEU A N 1
ATOM 693 C CA . LEU A 1 90 ? -4.349 -3.832 7.149 1.00 97.25 90 LEU A CA 1
ATOM 694 C C . LEU A 1 90 ? -3.448 -2.598 7.140 1.00 97.25 90 LEU A C 1
ATOM 696 O O . LEU A 1 90 ? -2.577 -2.501 6.285 1.00 97.25 90 LEU A O 1
ATOM 700 N N . LEU A 1 91 ? -3.556 -1.713 8.135 1.00 97.06 91 LEU A N 1
ATOM 701 C CA . LEU A 1 91 ? -2.700 -0.525 8.235 1.00 97.06 91 LEU A CA 1
ATOM 702 C C . LEU A 1 91 ? -1.208 -0.847 8.230 1.00 97.06 91 LEU A C 1
ATOM 704 O O . LEU A 1 91 ? -0.438 -0.172 7.553 1.00 97.06 91 LEU A O 1
ATOM 708 N N . LYS A 1 92 ? -0.782 -1.883 8.960 1.00 97.06 92 LYS A N 1
ATOM 709 C CA . LYS A 1 92 ? 0.626 -2.309 8.960 1.00 97.06 92 LYS A CA 1
ATOM 710 C C . LYS A 1 92 ? 1.064 -2.806 7.583 1.00 97.06 92 LYS A C 1
ATOM 712 O O . LYS A 1 92 ? 2.173 -2.497 7.146 1.00 97.06 92 LYS A O 1
ATOM 717 N N . ARG A 1 93 ? 0.203 -3.564 6.897 1.00 97.38 93 ARG A N 1
ATOM 718 C CA . ARG A 1 93 ? 0.469 -4.072 5.544 1.00 97.38 93 ARG A CA 1
ATOM 719 C C . ARG A 1 93 ? 0.537 -2.932 4.526 1.00 97.38 93 ARG A C 1
ATOM 721 O O . ARG A 1 93 ? 1.501 -2.878 3.771 1.00 97.38 93 ARG A O 1
ATOM 728 N N . LEU A 1 94 ? -0.401 -1.986 4.577 1.00 96.19 94 LEU A N 1
ATOM 729 C CA . LEU A 1 94 ? -0.430 -0.808 3.705 1.00 96.19 94 LEU A CA 1
ATOM 730 C C . LEU A 1 94 ? 0.749 0.142 3.964 1.00 96.19 94 LEU A C 1
ATOM 732 O O . LEU A 1 94 ? 1.325 0.672 3.017 1.00 96.19 94 LEU A O 1
ATOM 736 N N . LEU A 1 95 ? 1.179 0.308 5.220 1.00 96.00 95 LEU A N 1
ATOM 737 C CA . LEU A 1 95 ? 2.400 1.053 5.533 1.00 96.00 95 LEU A CA 1
ATOM 738 C C . LEU A 1 95 ? 3.624 0.378 4.906 1.00 96.00 95 LEU A C 1
ATOM 740 O O . LEU A 1 95 ? 4.395 1.030 4.207 1.00 96.00 95 LEU A O 1
ATOM 744 N N . LYS A 1 96 ? 3.792 -0.936 5.110 1.00 95.00 96 LYS A N 1
ATOM 745 C CA . LYS A 1 96 ? 4.893 -1.695 4.497 1.00 95.00 96 LYS A CA 1
ATOM 746 C C . LYS A 1 96 ? 4.850 -1.595 2.972 1.00 95.00 96 LYS A C 1
ATOM 748 O O . LYS A 1 96 ? 5.897 -1.436 2.347 1.00 95.00 96 LYS A O 1
ATOM 753 N N . PHE A 1 97 ? 3.655 -1.657 2.388 1.00 94.19 97 PHE A N 1
ATOM 754 C CA . PHE A 1 97 ? 3.445 -1.456 0.963 1.00 94.19 97 PHE A CA 1
ATOM 755 C C . PHE A 1 97 ? 3.952 -0.080 0.516 1.00 94.19 97 PHE A C 1
ATOM 757 O O . PHE A 1 97 ? 4.822 -0.030 -0.346 1.00 94.19 97 PHE A O 1
ATOM 764 N N . ASN A 1 98 ? 3.522 1.014 1.149 1.00 92.69 98 ASN A N 1
ATOM 765 C CA . ASN A 1 98 ? 3.970 2.370 0.809 1.00 92.69 98 ASN A CA 1
ATOM 766 C C . ASN A 1 98 ? 5.490 2.547 0.951 1.00 92.69 98 ASN A C 1
ATOM 768 O O . ASN A 1 98 ? 6.120 3.170 0.100 1.00 92.69 98 ASN A O 1
ATOM 772 N N . LEU A 1 99 ? 6.095 1.963 1.988 1.00 91.38 99 LEU A N 1
ATOM 773 C CA . LEU A 1 99 ? 7.544 2.027 2.211 1.00 91.38 99 LEU A CA 1
ATOM 774 C C . LEU A 1 99 ? 8.357 1.193 1.209 1.00 91.38 99 LEU A C 1
ATOM 776 O O . LEU A 1 99 ? 9.551 1.436 1.055 1.00 91.38 99 LEU A O 1
ATOM 780 N N . THR A 1 100 ? 7.729 0.227 0.535 1.00 89.19 100 THR A N 1
ATOM 781 C CA . THR A 1 100 ? 8.394 -0.651 -0.443 1.00 89.19 100 THR A CA 1
ATOM 782 C C . THR A 1 100 ? 8.121 -0.222 -1.883 1.00 89.19 100 THR A C 1
ATOM 784 O O . THR A 1 100 ? 9.028 -0.207 -2.700 1.00 89.19 100 THR A O 1
ATOM 787 N N . TRP A 1 101 ? 6.868 0.096 -2.204 1.00 86.25 101 TRP A N 1
ATOM 788 C CA . TRP A 1 101 ? 6.388 0.350 -3.566 1.00 86.25 101 TRP A CA 1
ATOM 789 C C . TRP A 1 101 ? 6.141 1.833 -3.839 1.00 86.25 101 TRP A C 1
ATOM 791 O O . TRP A 1 101 ? 6.233 2.266 -4.984 1.00 86.25 101 TRP A O 1
ATOM 801 N N . GLY A 1 102 ? 5.865 2.623 -2.802 1.00 80.62 102 GLY A N 1
ATOM 802 C CA . GLY A 1 102 ? 5.750 4.076 -2.914 1.00 80.62 102 GLY A CA 1
ATOM 803 C C . GLY A 1 102 ? 7.117 4.759 -3.003 1.00 80.62 102 GLY A C 1
ATOM 804 O O . GLY A 1 102 ? 7.277 5.732 -3.736 1.00 80.62 102 GLY A O 1
ATOM 805 N N . THR A 1 103 ? 8.133 4.197 -2.348 1.00 79.50 103 THR A N 1
ATOM 806 C CA . THR A 1 103 ? 9.534 4.649 -2.423 1.00 79.50 103 THR A CA 1
ATOM 807 C C . THR A 1 103 ? 10.191 4.391 -3.773 1.00 79.50 103 THR A C 1
ATOM 809 O O . THR A 1 103 ? 11.253 4.925 -4.024 1.00 79.50 103 THR A O 1
ATOM 812 N N . LEU A 1 104 ? 9.596 3.612 -4.674 1.00 74.06 104 LEU A N 1
ATOM 813 C CA . LEU A 1 104 ? 10.155 3.397 -6.017 1.00 74.06 104 LEU A CA 1
ATOM 814 C C . LEU A 1 104 ? 9.708 4.471 -7.024 1.00 74.06 104 LEU A C 1
ATOM 816 O O . LEU A 1 104 ? 10.166 4.497 -8.169 1.00 74.06 104 LEU A O 1
ATOM 820 N N . SER A 1 105 ? 8.837 5.378 -6.584 1.00 70.75 105 SER A N 1
ATOM 821 C CA . SER A 1 105 ? 8.307 6.487 -7.370 1.00 70.75 105 SER A CA 1
ATOM 822 C C . SER A 1 105 ? 9.042 7.807 -7.077 1.00 70.75 105 SER A C 1
ATOM 824 O O . SER A 1 105 ? 9.718 7.940 -6.062 1.00 70.75 105 SER A O 1
ATOM 826 N N . TYR A 1 106 ? 8.897 8.820 -7.935 1.00 63.78 106 TYR A N 1
ATOM 827 C CA . TYR A 1 106 ? 9.585 10.122 -7.851 1.00 63.78 106 TYR A CA 1
ATOM 828 C C . TYR A 1 106 ? 9.308 10.874 -6.538 1.00 63.78 106 TYR A C 1
ATOM 830 O O . TYR A 1 106 ? 10.106 11.704 -6.116 1.00 63.78 106 TYR A O 1
ATOM 838 N N . GLY A 1 107 ? 8.220 10.529 -5.837 1.00 62.81 107 GLY A N 1
ATOM 839 C CA . GLY A 1 107 ? 7.907 11.009 -4.486 1.00 62.81 107 GLY A CA 1
ATOM 840 C C . GLY A 1 107 ? 8.746 10.387 -3.356 1.00 62.81 107 GLY A C 1
ATOM 841 O O . GLY A 1 107 ? 8.450 10.649 -2.190 1.00 62.81 107 GLY A O 1
ATOM 842 N N . LEU A 1 108 ? 9.760 9.580 -3.698 1.00 68.19 108 LEU A N 1
ATOM 843 C CA . LEU A 1 108 ? 10.759 8.857 -2.891 1.00 68.19 108 LEU A CA 1
ATOM 844 C C . LEU A 1 108 ? 10.908 9.273 -1.419 1.00 68.19 108 LEU A C 1
ATOM 846 O O . LEU A 1 108 ? 10.821 8.424 -0.536 1.00 68.19 108 LEU A O 1
ATOM 850 N N . ILE A 1 109 ? 11.142 10.558 -1.145 1.00 73.31 109 ILE A N 1
ATOM 851 C CA . ILE A 1 109 ? 11.425 11.058 0.212 1.00 73.31 109 ILE A CA 1
ATOM 852 C C . ILE A 1 109 ? 10.146 11.475 0.955 1.00 73.31 109 ILE A C 1
ATOM 854 O O . ILE A 1 109 ? 10.034 11.271 2.164 1.00 73.31 109 ILE A O 1
ATOM 858 N N . PHE A 1 110 ? 9.156 12.026 0.252 1.00 84.19 110 PHE A N 1
ATOM 859 C CA . PHE A 1 110 ? 7.927 12.532 0.868 1.00 84.19 110 PHE A CA 1
ATOM 860 C C . PHE A 1 110 ? 6.929 11.417 1.183 1.00 84.19 110 PHE A C 1
ATOM 862 O O . PHE A 1 110 ? 6.238 11.479 2.200 1.00 84.19 110 PHE A O 1
ATOM 869 N N . ILE A 1 111 ? 6.874 10.372 0.352 1.00 85.44 111 ILE A N 1
ATOM 870 C CA . ILE A 1 111 ? 5.919 9.269 0.517 1.00 85.44 111 ILE A CA 1
ATOM 871 C C . ILE A 1 111 ? 6.105 8.531 1.853 1.00 85.44 111 ILE A C 1
ATOM 873 O O . ILE A 1 111 ? 5.102 8.339 2.541 1.00 85.44 111 ILE A O 1
ATOM 877 N N . PRO A 1 112 ? 7.327 8.161 2.291 1.00 86.19 112 PRO A N 1
ATOM 878 C CA . PRO A 1 112 ? 7.532 7.574 3.613 1.00 86.19 112 PRO A CA 1
ATOM 879 C C . PRO A 1 112 ? 7.019 8.455 4.749 1.00 86.19 112 PRO A C 1
ATOM 881 O O . PRO A 1 112 ? 6.325 7.962 5.635 1.00 86.19 112 PRO A O 1
ATOM 884 N N . LEU A 1 113 ? 7.308 9.758 4.705 1.00 89.38 113 LEU A N 1
ATOM 885 C CA . LEU A 1 113 ? 6.887 10.698 5.745 1.00 89.38 113 LEU A CA 1
ATOM 886 C C . LEU A 1 113 ? 5.357 10.781 5.828 1.00 89.38 113 LEU A C 1
ATOM 888 O O . LEU A 1 113 ? 4.788 10.641 6.912 1.00 89.38 113 LEU A O 1
ATOM 892 N N . LEU A 1 114 ? 4.688 10.923 4.681 1.00 89.62 114 LEU A N 1
ATOM 893 C CA . LEU A 1 114 ? 3.226 10.964 4.599 1.00 89.62 114 LEU A CA 1
ATOM 894 C C . LEU A 1 114 ? 2.586 9.636 5.024 1.00 89.62 114 LEU A C 1
ATOM 896 O O . LEU A 1 114 ? 1.615 9.628 5.780 1.00 89.62 114 LEU A O 1
ATOM 900 N N . ALA A 1 115 ? 3.134 8.503 4.579 1.00 91.44 115 ALA A N 1
ATOM 901 C CA . ALA A 1 115 ? 2.624 7.176 4.914 1.00 91.44 115 ALA A CA 1
ATOM 902 C C . ALA A 1 115 ? 2.728 6.889 6.419 1.00 91.44 115 ALA A C 1
ATOM 904 O O . ALA A 1 115 ? 1.773 6.388 7.020 1.00 91.44 115 ALA A O 1
ATOM 905 N N . ILE A 1 116 ? 3.859 7.236 7.037 1.00 93.50 116 ILE A N 1
ATOM 906 C CA . ILE A 1 116 ? 4.079 7.078 8.477 1.00 93.50 116 ILE A CA 1
ATOM 907 C C . ILE A 1 116 ? 3.143 8.005 9.266 1.00 93.50 116 ILE A C 1
ATOM 909 O O . ILE A 1 116 ? 2.494 7.551 10.210 1.00 93.50 116 ILE A O 1
ATOM 913 N N . GLY A 1 117 ? 3.009 9.270 8.855 1.00 93.44 117 GLY A N 1
ATOM 914 C CA . GLY A 1 117 ? 2.090 10.227 9.480 1.00 93.44 117 GLY A CA 1
ATOM 915 C C . GLY A 1 117 ? 0.639 9.740 9.459 1.00 93.44 117 GLY A C 1
ATOM 916 O O . GLY A 1 117 ? 0.003 9.636 10.511 1.00 93.44 117 GLY A O 1
ATOM 917 N N . ASN A 1 118 ? 0.149 9.332 8.285 1.00 92.62 118 ASN A N 1
ATOM 918 C CA . ASN A 1 118 ? -1.189 8.755 8.136 1.00 92.62 118 ASN A CA 1
ATOM 919 C C . ASN A 1 118 ? -1.359 7.477 8.964 1.00 92.62 118 ASN A C 1
ATOM 921 O O . ASN A 1 118 ? -2.431 7.241 9.517 1.00 92.62 118 ASN A O 1
ATOM 925 N N . TYR A 1 119 ? -0.312 6.655 9.089 1.00 95.62 119 TYR A N 1
ATOM 926 C CA . TYR A 1 119 ? -0.386 5.409 9.851 1.00 95.62 119 TYR A CA 1
ATOM 927 C C . TYR A 1 119 ? -0.629 5.701 11.330 1.00 95.62 119 TYR A C 1
ATOM 929 O O . TYR A 1 119 ? -1.532 5.121 11.933 1.00 95.62 119 TYR A O 1
ATOM 937 N N . PHE A 1 120 ? 0.130 6.631 11.910 1.00 96.31 120 PHE A N 1
ATOM 938 C CA . PHE A 1 120 ? -0.045 7.006 13.310 1.00 96.31 120 PHE A CA 1
ATOM 939 C C . PHE A 1 120 ? -1.381 7.707 13.563 1.00 96.31 120 PHE A C 1
ATOM 941 O O . PHE A 1 120 ? -2.047 7.394 14.554 1.00 96.31 120 PHE A O 1
ATOM 948 N N . ALA A 1 121 ? -1.806 8.595 12.661 1.00 94.38 121 ALA A N 1
ATOM 949 C CA . ALA A 1 121 ? -3.106 9.254 12.748 1.00 94.38 121 ALA A CA 1
ATOM 950 C C . ALA A 1 121 ? -4.253 8.230 12.748 1.00 94.38 121 ALA A C 1
ATOM 952 O O . ALA A 1 121 ? -5.110 8.247 13.637 1.00 94.38 121 ALA A O 1
ATOM 953 N N . GLN A 1 122 ? -4.219 7.271 11.821 1.00 96.06 122 GLN A N 1
ATOM 954 C CA . GLN A 1 122 ? -5.270 6.267 11.706 1.00 96.06 122 GLN A CA 1
ATOM 955 C C . GLN A 1 122 ? -5.225 5.238 12.840 1.00 96.06 122 GLN A C 1
ATOM 957 O O . GLN A 1 122 ? -6.271 4.828 13.341 1.00 96.06 122 GLN A O 1
ATOM 962 N N . MET A 1 123 ? -4.035 4.868 13.321 1.00 95.62 123 MET A N 1
ATOM 963 C CA . MET A 1 123 ? -3.882 4.000 14.491 1.00 95.62 123 MET A CA 1
ATOM 964 C C . MET A 1 123 ? -4.494 4.632 15.747 1.00 95.62 123 MET A C 1
ATOM 966 O O . MET A 1 123 ? -5.196 3.959 16.506 1.00 95.62 123 MET A O 1
ATOM 970 N N . ARG A 1 124 ? -4.272 5.939 15.947 1.00 95.19 124 ARG A N 1
ATOM 971 C CA . ARG A 1 124 ? -4.892 6.710 17.032 1.00 95.19 124 ARG A CA 1
ATOM 972 C C . ARG A 1 124 ? -6.412 6.760 16.878 1.00 95.19 124 ARG A C 1
ATOM 974 O O . ARG A 1 124 ? -7.115 6.537 17.859 1.00 95.19 124 ARG A O 1
ATOM 981 N N . SER A 1 125 ? -6.907 6.997 15.665 1.00 94.94 125 SER A N 1
ATOM 982 C CA . SER A 1 125 ? -8.343 7.010 15.368 1.00 94.94 125 S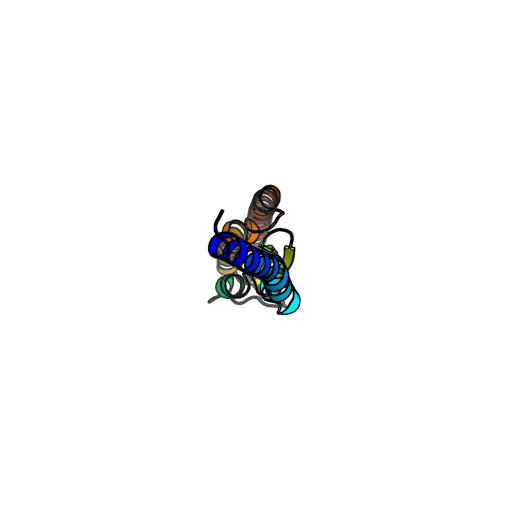ER A CA 1
ATOM 983 C C . SER A 1 125 ? -9.007 5.667 15.692 1.00 94.94 125 SER A C 1
ATOM 985 O O . SER A 1 125 ? -9.983 5.629 16.438 1.00 94.94 125 SER A O 1
ATOM 987 N N . ILE A 1 126 ? -8.436 4.548 15.231 1.00 94.62 126 ILE A N 1
ATOM 988 C CA . ILE A 1 126 ? -8.952 3.198 15.512 1.00 94.62 126 ILE A CA 1
ATOM 989 C C . ILE A 1 126 ? -8.988 2.917 17.011 1.00 94.62 126 ILE A C 1
ATOM 991 O O . ILE A 1 126 ? -9.951 2.326 17.493 1.00 94.62 126 ILE A O 1
ATOM 995 N N . ARG A 1 127 ? -7.956 3.330 17.756 1.00 94.69 127 ARG A N 1
ATOM 996 C CA . ARG A 1 127 ? -7.921 3.164 19.211 1.00 94.69 127 ARG A CA 1
ATOM 997 C C . ARG A 1 127 ? -9.105 3.868 19.877 1.00 94.69 127 ARG A C 1
ATOM 999 O O . ARG A 1 127 ? -9.849 3.211 20.597 1.00 94.69 127 ARG A O 1
ATOM 1006 N N . ILE A 1 128 ? -9.306 5.151 19.578 1.00 95.12 128 ILE A N 1
ATOM 1007 C CA . ILE A 1 128 ? -10.403 5.952 20.144 1.00 95.12 128 ILE A CA 1
ATOM 1008 C C . ILE A 1 128 ? -11.762 5.336 19.786 1.00 95.12 128 ILE A C 1
ATOM 1010 O O . ILE A 1 128 ? -12.613 5.167 20.656 1.00 95.12 128 ILE A O 1
ATOM 1014 N N . GLN A 1 129 ? -11.953 4.940 18.524 1.00 93.44 129 GLN A N 1
ATOM 1015 C CA . GLN A 1 129 ? -13.189 4.298 18.072 1.00 93.44 129 GLN A CA 1
ATOM 1016 C C . GLN A 1 129 ? -13.451 2.964 18.786 1.00 93.44 129 GLN A C 1
ATOM 1018 O O . GLN A 1 129 ? -14.596 2.672 19.111 1.00 93.44 129 GLN A O 1
ATOM 1023 N N . SER A 1 130 ? -12.407 2.167 19.044 1.00 91.62 130 SER A N 1
ATOM 1024 C CA . SER A 1 130 ? -12.535 0.874 19.731 1.00 91.62 130 SER A CA 1
ATOM 1025 C C . SER A 1 130 ? -12.802 0.987 21.232 1.00 91.62 130 SER A C 1
ATOM 1027 O O . SER A 1 130 ? -13.370 0.069 21.802 1.00 91.62 130 SER A O 1
ATOM 1029 N N . GLU A 1 131 ? -12.388 2.086 21.867 1.00 89.75 131 GLU A N 1
ATOM 1030 C CA . GLU A 1 131 ? -12.641 2.359 23.291 1.00 89.75 131 GLU A CA 1
ATOM 1031 C C . GLU A 1 131 ? -14.031 2.989 23.519 1.00 89.75 131 GLU A C 1
ATOM 1033 O O . GLU A 1 131 ? -14.543 2.963 24.633 1.00 89.75 131 GLU A O 1
ATOM 1038 N N . SER A 1 132 ? -14.645 3.545 22.467 1.00 76.69 132 SER A N 1
ATOM 1039 C CA . SER A 1 132 ? -15.931 4.261 22.527 1.00 76.69 132 SER A CA 1
ATOM 1040 C C . SER A 1 132 ? -17.147 3.405 22.128 1.00 76.69 132 SER A C 1
ATOM 1042 O O . SER A 1 132 ? -18.244 3.947 21.987 1.00 76.69 132 SER A O 1
ATOM 1044 N N . LYS A 1 133 ? -16.965 2.100 21.886 1.00 63.19 133 LYS A N 1
ATOM 1045 C CA . LYS A 1 133 ? -18.004 1.149 21.451 1.00 63.19 133 LYS A CA 1
ATOM 1046 C C . LYS A 1 133 ? -18.180 0.021 22.456 1.00 63.19 133 LYS A C 1
ATOM 1048 O O . LYS A 1 133 ? -19.335 -0.446 22.574 1.00 63.19 133 LYS A O 1
#